Protein AF-A0A3S2A955-F1 (afdb_monomer)

Foldseek 3Di:
DAPDPDADQPDDPDDDPSCVVRDDDDDDPVVVVVVVVVVVD

Structure (mmCIF, N/CA/C/O backbone):
data_AF-A0A3S2A955-F1
#
_entry.id   AF-A0A3S2A955-F1
#
loop_
_atom_site.group_PDB
_atom_site.id
_atom_site.type_symbol
_atom_site.label_atom_id
_atom_site.label_alt_id
_atom_site.label_comp_id
_atom_site.label_asym_id
_atom_site.label_entity_id
_atom_site.label_seq_id
_atom_site.pdbx_PDB_ins_code
_atom_site.Cartn_x
_atom_site.Cartn_y
_atom_site.Cartn_z
_atom_site.occupancy
_atom_site.B_iso_or_equiv
_atom_site.auth_seq_id
_atom_site.auth_comp_id
_atom_site.auth_asym_id
_atom_site.auth_atom_id
_atom_site.pdbx_PDB_model_num
ATOM 1 N N . PRO A 1 1 ? 3.137 -2.851 -4.851 1.00 88.31 1 PRO A N 1
ATOM 2 C CA . PRO A 1 1 ? 4.391 -2.592 -5.608 1.00 88.31 1 PRO A CA 1
ATOM 3 C C . PRO A 1 1 ? 4.056 -1.831 -6.898 1.00 88.31 1 PRO A C 1
ATOM 5 O O . PRO A 1 1 ? 2.893 -1.869 -7.294 1.00 88.31 1 PRO A O 1
ATOM 8 N N . SER A 1 2 ? 5.021 -1.145 -7.524 1.00 92.81 2 SER A N 1
ATOM 9 C CA . SER A 1 2 ? 4.808 -0.516 -8.838 1.00 92.81 2 SER A CA 1
ATOM 10 C C . SER A 1 2 ? 4.419 -1.558 -9.893 1.00 92.81 2 SER A C 1
ATOM 12 O O . SER A 1 2 ? 4.947 -2.671 -9.879 1.00 92.81 2 SER A O 1
ATOM 14 N N . ALA A 1 3 ? 3.509 -1.184 -10.796 1.00 96.56 3 ALA A N 1
ATOM 15 C CA . ALA A 1 3 ? 3.047 -2.016 -11.909 1.00 96.56 3 ALA A CA 1
ATOM 16 C C . ALA A 1 3 ? 3.977 -1.960 -13.137 1.00 96.56 3 ALA A C 1
ATOM 18 O O . ALA A 1 3 ? 3.627 -2.472 -14.191 1.00 96.56 3 ALA A O 1
ATOM 19 N N . MET A 1 4 ? 5.137 -1.305 -13.033 1.00 96.44 4 MET A N 1
ATOM 20 C CA . MET A 1 4 ? 6.096 -1.260 -14.134 1.00 96.44 4 MET A CA 1
ATOM 21 C C . MET A 1 4 ? 6.744 -2.629 -14.367 1.00 96.44 4 MET A C 1
ATOM 23 O O . MET A 1 4 ? 7.428 -3.153 -13.483 1.00 96.44 4 MET A O 1
ATOM 27 N N . ASP A 1 5 ? 6.570 -3.149 -15.582 1.00 96.19 5 ASP A N 1
ATOM 28 C CA . ASP A 1 5 ? 7.114 -4.441 -16.013 1.00 96.19 5 ASP A CA 1
ATOM 29 C C . ASP A 1 5 ? 8.633 -4.402 -16.237 1.00 96.19 5 ASP A C 1
ATOM 31 O O . ASP A 1 5 ? 9.334 -5.380 -15.977 1.00 96.19 5 ASP A O 1
ATOM 35 N N . TYR A 1 6 ? 9.165 -3.259 -16.680 1.00 94.94 6 TYR A N 1
ATOM 36 C CA . TYR A 1 6 ? 10.603 -3.025 -16.806 1.00 94.94 6 TYR A CA 1
ATOM 37 C C . TYR A 1 6 ? 11.100 -2.058 -15.731 1.00 94.94 6 TYR A C 1
ATOM 39 O O . TYR A 1 6 ? 10.464 -1.043 -15.444 1.00 94.94 6 TYR A O 1
AT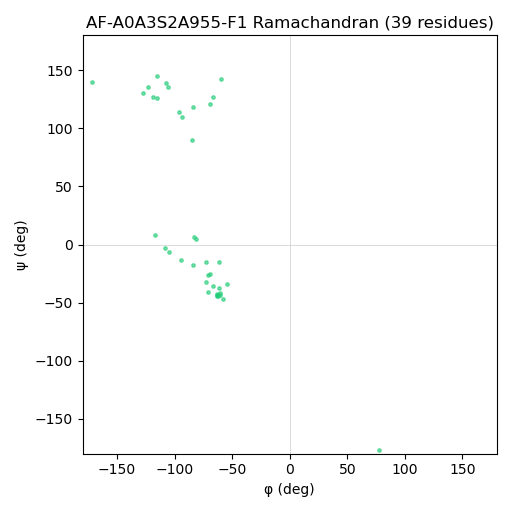OM 47 N N . ARG A 1 7 ? 12.275 -2.360 -15.166 1.00 94.38 7 ARG A N 1
ATOM 48 C CA . ARG A 1 7 ? 12.939 -1.536 -14.152 1.00 94.38 7 ARG A CA 1
ATOM 49 C C . ARG A 1 7 ? 1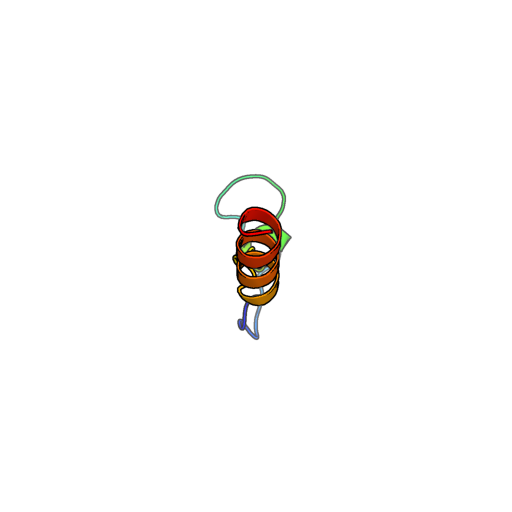4.369 -1.234 -14.570 1.00 94.38 7 ARG A C 1
ATOM 51 O O . ARG A 1 7 ? 15.124 -2.148 -14.888 1.00 94.38 7 ARG A O 1
ATOM 58 N N . ASN A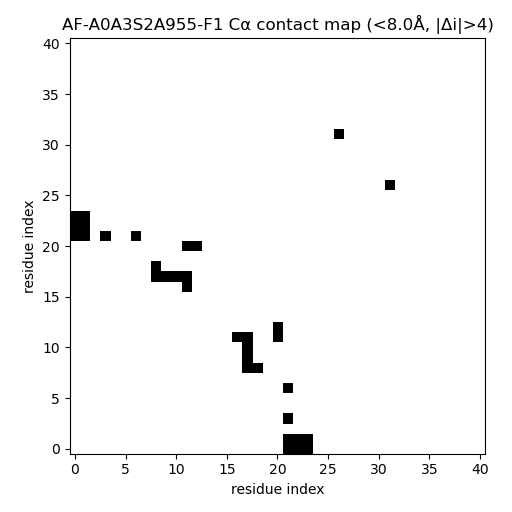 1 8 ? 14.752 0.037 -14.510 1.00 94.06 8 ASN A N 1
ATOM 59 C CA . ASN A 1 8 ? 16.147 0.448 -14.607 1.00 94.06 8 ASN A CA 1
ATOM 60 C C . ASN A 1 8 ? 16.747 0.562 -13.194 1.00 94.06 8 ASN A C 1
ATOM 62 O O . ASN A 1 8 ? 16.388 1.497 -12.476 1.00 94.06 8 ASN A O 1
ATOM 66 N N . PRO A 1 9 ? 17.657 -0.344 -12.790 1.00 93.00 9 PRO A N 1
ATOM 67 C CA . PRO A 1 9 ? 18.231 -0.343 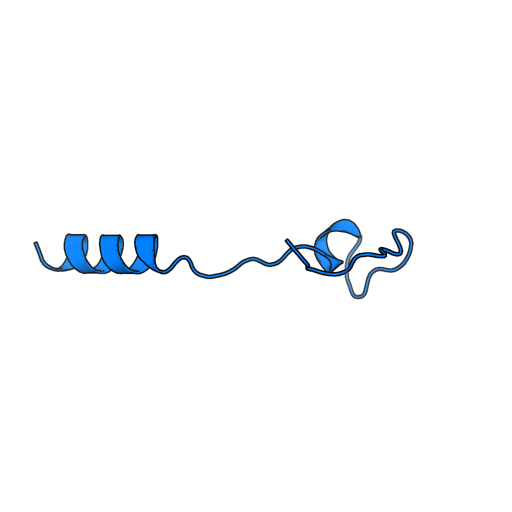-11.450 1.00 93.00 9 PRO A CA 1
ATOM 68 C C . PRO A 1 9 ? 19.383 0.657 -11.283 1.00 93.00 9 PRO A C 1
ATOM 70 O O . PRO A 1 9 ? 20.009 0.651 -10.235 1.00 93.00 9 PRO A O 1
ATOM 73 N N . HIS A 1 10 ? 19.705 1.478 -12.290 1.00 94.50 10 HIS A N 1
ATOM 74 C CA . HIS A 1 10 ? 20.852 2.399 -12.264 1.00 94.50 10 HIS A CA 1
ATOM 75 C C . HIS A 1 10 ? 20.461 3.876 -12.132 1.00 94.50 10 HIS A C 1
ATOM 77 O O . HIS A 1 10 ? 21.335 4.739 -12.090 1.00 94.50 10 HIS A O 1
ATOM 83 N N . VAL A 1 11 ? 19.163 4.186 -12.109 1.00 93.06 11 VAL A N 1
ATOM 84 C CA . VAL A 1 11 ? 18.654 5.561 -12.044 1.00 93.06 11 VAL A CA 1
ATOM 85 C C . VAL A 1 11 ? 17.836 5.729 -10.774 1.00 93.06 11 VAL A C 1
ATOM 87 O O . VAL A 1 11 ? 16.908 4.965 -10.527 1.00 93.06 11 VAL A O 1
ATOM 90 N N . GLY A 1 12 ? 18.181 6.747 -9.989 1.00 93.12 12 GLY A N 1
ATOM 91 C CA . GLY A 1 12 ? 17.416 7.200 -8.833 1.00 93.12 12 GLY A CA 1
ATOM 92 C C . GLY A 1 12 ? 17.066 8.669 -9.008 1.00 93.12 12 GLY A C 1
ATOM 93 O O . GLY A 1 12 ? 17.921 9.462 -9.404 1.00 93.12 12 GLY A O 1
ATOM 94 N N . MET A 1 13 ? 15.821 9.036 -8.715 1.00 94.25 13 MET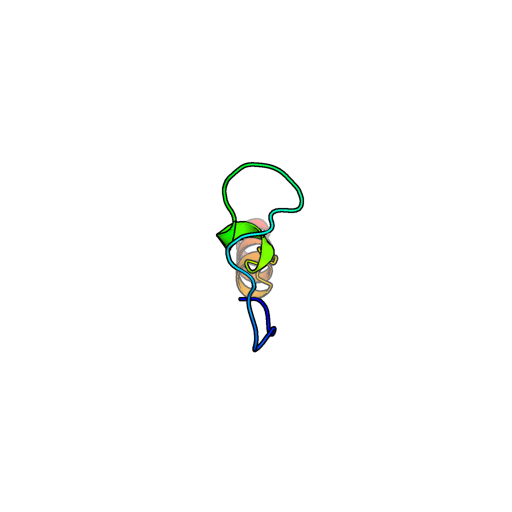 A N 1
ATOM 95 C CA . MET A 1 13 ? 15.360 10.421 -8.831 1.00 94.25 13 MET A CA 1
ATOM 96 C C . MET A 1 13 ? 15.712 11.239 -7.582 1.00 94.25 13 MET A C 1
ATOM 98 O O . MET A 1 13 ? 15.760 12.466 -7.636 1.00 94.25 13 MET A O 1
ATOM 102 N N . GLY A 1 14 ? 16.021 10.575 -6.462 1.00 90.88 14 GLY A N 1
ATOM 103 C CA . GLY A 1 14 ? 16.634 11.209 -5.296 1.00 90.88 14 GLY A CA 1
ATOM 104 C C . GLY A 1 14 ? 17.071 10.216 -4.217 1.00 90.88 14 GLY A C 1
ATOM 105 O O . GLY A 1 14 ? 16.334 9.293 -3.885 1.00 90.88 14 GLY A O 1
ATOM 106 N N . GLY A 1 15 ? 18.233 10.435 -3.598 1.00 90.06 15 GLY A N 1
ATOM 107 C CA . GLY A 1 15 ? 18.824 9.489 -2.638 1.00 90.06 15 GLY A CA 1
ATOM 108 C C . GLY A 1 15 ? 19.500 8.285 -3.314 1.00 90.06 15 GLY A C 1
ATOM 109 O O . GLY A 1 15 ? 19.602 8.235 -4.536 1.00 90.06 15 GLY A O 1
ATOM 110 N N . SER A 1 16 ? 20.003 7.337 -2.515 1.00 93.62 16 SER A N 1
ATOM 111 C CA . SER A 1 16 ? 20.788 6.177 -2.988 1.00 93.62 16 SER A CA 1
ATOM 112 C C . SER A 1 16 ? 20.031 4.841 -2.986 1.00 93.62 16 SER A C 1
ATOM 114 O O . SER A 1 16 ? 20.552 3.841 -3.474 1.00 93.62 16 SER A O 1
ATOM 116 N N . ASP A 1 17 ? 18.810 4.805 -2.450 1.00 94.06 17 ASP A N 1
ATOM 117 C CA . ASP A 1 17 ? 17.947 3.619 -2.456 1.00 94.06 17 ASP A CA 1
ATOM 118 C C . ASP A 1 17 ? 17.170 3.540 -3.781 1.00 94.06 17 ASP A C 1
ATOM 120 O O . ASP A 1 17 ? 16.084 4.105 -3.914 1.00 94.06 17 ASP A O 1
ATOM 124 N N . LEU A 1 18 ? 17.755 2.863 -4.774 1.00 93.69 18 LEU A N 1
ATOM 125 C CA . LEU A 1 18 ? 17.224 2.787 -6.144 1.00 93.69 18 LEU A CA 1
ATOM 126 C C . LEU A 1 18 ? 15.952 1.935 -6.255 1.00 93.69 18 LEU A C 1
ATOM 128 O O . LEU A 1 18 ? 15.117 2.176 -7.125 1.00 93.69 18 LEU A O 1
ATOM 132 N N . ASP A 1 19 ? 15.753 0.972 -5.352 1.00 91.44 19 ASP A N 1
ATOM 133 C CA . ASP A 1 19 ? 14.522 0.174 -5.331 1.00 91.44 19 ASP A CA 1
ATOM 134 C C . ASP A 1 19 ? 13.306 1.014 -4.904 1.00 91.44 19 ASP A C 1
ATOM 136 O O . ASP A 1 19 ? 12.173 0.731 -5.306 1.00 91.44 19 ASP A O 1
ATOM 140 N N . ARG A 1 20 ? 13.527 2.096 -4.140 1.00 94.31 20 ARG A N 1
ATOM 141 C CA . ARG A 1 20 ? 12.460 3.007 -3.703 1.00 94.31 20 ARG A CA 1
ATOM 142 C C . ARG A 1 20 ? 11.627 3.545 -4.867 1.00 94.31 20 ARG A C 1
ATOM 144 O O . ARG A 1 20 ? 10.424 3.707 -4.699 1.00 94.31 20 ARG A O 1
ATOM 151 N N . GLU A 1 21 ? 12.226 3.762 -6.037 1.00 95.56 21 GLU A N 1
ATOM 152 C CA . GLU A 1 21 ? 11.534 4.279 -7.230 1.00 95.56 21 GLU A CA 1
ATOM 153 C C . GLU A 1 21 ? 10.395 3.359 -7.723 1.00 95.56 21 GLU A C 1
ATOM 155 O O . GLU A 1 21 ? 9.530 3.778 -8.490 1.00 95.56 21 GLU A O 1
ATOM 160 N N . TYR A 1 22 ? 10.351 2.104 -7.260 1.00 95.00 22 TYR A N 1
ATOM 161 C CA . TYR A 1 22 ? 9.342 1.111 -7.639 1.00 95.00 22 TYR A CA 1
ATOM 162 C C . TYR A 1 22 ? 8.474 0.644 -6.458 1.00 95.00 22 TYR A C 1
ATOM 164 O O . TYR A 1 22 ? 7.673 -0.294 -6.599 1.00 95.00 22 TYR A O 1
ATOM 172 N N . ARG A 1 23 ? 8.594 1.290 -5.292 1.00 95.25 23 ARG A N 1
ATOM 173 C CA . ARG A 1 23 ? 7.777 1.020 -4.103 1.00 95.25 23 ARG A CA 1
ATOM 174 C C . ARG A 1 23 ? 6.740 2.117 -3.890 1.00 95.25 23 ARG A C 1
ATOM 176 O O . ARG A 1 23 ? 7.051 3.298 -3.904 1.00 95.25 23 ARG A O 1
ATOM 183 N N . ASN A 1 24 ? 5.515 1.687 -3.592 1.00 94.56 24 ASN A N 1
ATOM 184 C CA . ASN A 1 24 ? 4.421 2.571 -3.206 1.00 94.56 24 ASN A CA 1
ATOM 185 C C . ASN A 1 24 ? 4.029 2.264 -1.766 1.00 94.56 24 ASN A C 1
ATOM 187 O O . ASN A 1 24 ? 3.692 1.121 -1.452 1.00 94.56 24 ASN A O 1
ATOM 191 N N . THR A 1 25 ? 4.022 3.291 -0.925 1.00 94.56 25 THR A N 1
ATOM 192 C CA . THR A 1 25 ? 3.389 3.244 0.392 1.00 94.56 25 THR A CA 1
ATOM 193 C C . THR A 1 25 ? 2.002 3.845 0.246 1.00 94.56 25 THR A C 1
ATOM 195 O O . THR A 1 25 ? 1.871 5.024 -0.073 1.00 94.56 25 THR A O 1
ATOM 198 N N . LEU A 1 26 ? 0.972 3.024 0.435 1.00 96.25 26 LEU A N 1
ATOM 199 C CA . LEU A 1 26 ? -0.423 3.437 0.326 1.00 96.25 26 LEU A CA 1
ATOM 200 C C . LEU A 1 26 ? -1.103 3.307 1.684 1.00 96.25 26 LEU A C 1
ATOM 202 O O . LEU A 1 26 ? -0.811 2.386 2.446 1.00 96.25 26 LEU A O 1
ATOM 206 N N . THR A 1 27 ? -2.024 4.220 1.972 1.00 97.81 27 THR A N 1
ATOM 207 C CA . THR A 1 27 ? -2.890 4.109 3.144 1.00 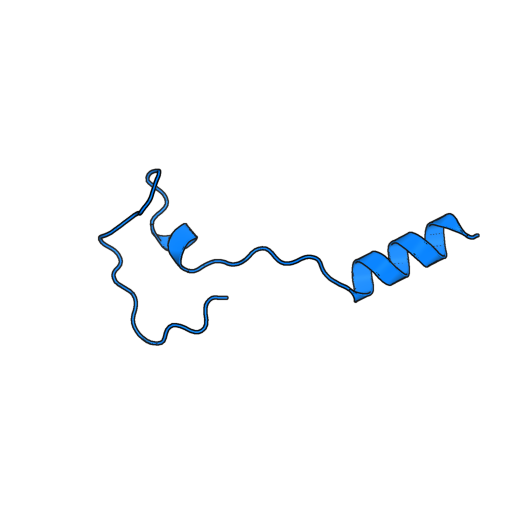97.81 27 THR A CA 1
ATOM 208 C C . THR A 1 27 ? -3.824 2.910 2.986 1.00 97.81 27 THR A C 1
ATOM 210 O O . THR A 1 27 ? -4.534 2.800 1.987 1.00 97.81 27 THR A O 1
ATOM 213 N N . ASP A 1 28 ? -3.834 2.023 3.979 1.00 98.19 28 ASP A N 1
ATOM 214 C CA . ASP A 1 28 ? -4.680 0.830 3.993 1.00 98.19 28 ASP A CA 1
ATOM 215 C C . ASP A 1 28 ? -6.083 1.168 4.514 1.00 98.19 28 ASP A C 1
ATOM 217 O O . ASP A 1 28 ? -6.266 1.583 5.660 1.00 98.19 28 ASP A O 1
ATOM 221 N N . THR A 1 29 ? -7.090 0.965 3.669 1.00 98.56 29 THR A N 1
ATOM 222 C CA . THR A 1 29 ? -8.483 1.294 3.978 1.00 98.56 29 THR A CA 1
ATOM 223 C C . THR A 1 29 ? -9.074 0.441 5.096 1.00 98.56 29 THR A C 1
ATOM 225 O O . THR A 1 29 ? -9.880 0.943 5.878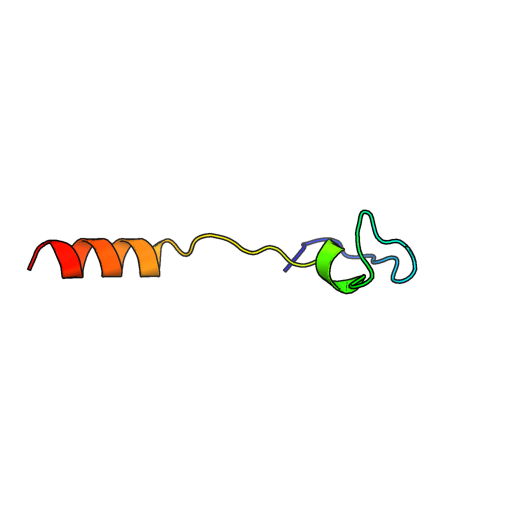 1.00 98.56 29 THR A O 1
ATOM 228 N N . ALA A 1 30 ? -8.697 -0.836 5.187 1.00 98.50 30 ALA A N 1
ATOM 229 C CA . ALA A 1 30 ? -9.192 -1.732 6.225 1.00 98.50 30 ALA A CA 1
ATOM 230 C C . ALA A 1 30 ? -8.603 -1.351 7.585 1.00 98.50 30 ALA A C 1
ATOM 232 O O . ALA A 1 30 ? -9.333 -1.297 8.575 1.00 98.50 30 ALA A O 1
ATOM 233 N N . LEU A 1 31 ? -7.312 -1.003 7.622 1.00 98.56 31 LEU A N 1
ATOM 234 C CA . LEU A 1 31 ? -6.689 -0.482 8.837 1.00 98.56 31 LEU A CA 1
ATOM 235 C C . LEU A 1 31 ? -7.319 0.845 9.266 1.00 98.56 31 LEU A C 1
ATOM 237 O O . LEU A 1 31 ? -7.639 0.992 10.442 1.00 98.56 31 LEU A O 1
ATOM 241 N N . VAL A 1 32 ? -7.593 1.769 8.336 1.00 98.62 32 VAL A N 1
ATOM 242 C CA . VAL A 1 32 ? -8.323 3.009 8.660 1.00 98.62 32 VAL A CA 1
ATOM 243 C C . VAL A 1 32 ? -9.700 2.705 9.254 1.00 98.62 32 VAL A C 1
ATOM 245 O O . VAL A 1 32 ? -10.059 3.270 10.287 1.00 98.62 32 VAL A O 1
ATOM 248 N N . ALA A 1 33 ? -10.468 1.799 8.645 1.00 98.56 33 ALA A N 1
ATOM 249 C CA . ALA A 1 33 ? -11.784 1.422 9.153 1.00 98.56 33 ALA A CA 1
ATOM 250 C C . ALA A 1 33 ? -11.703 0.820 10.567 1.00 98.56 33 ALA A C 1
ATOM 252 O O . ALA A 1 33 ? -12.501 1.183 11.434 1.00 98.56 33 ALA A O 1
ATOM 253 N N . ALA A 1 34 ? -10.711 -0.037 10.823 1.00 98.56 34 ALA A N 1
ATOM 254 C CA . ALA A 1 34 ? -10.461 -0.607 12.143 1.00 98.56 34 ALA A CA 1
ATOM 255 C C . ALA A 1 34 ? -10.093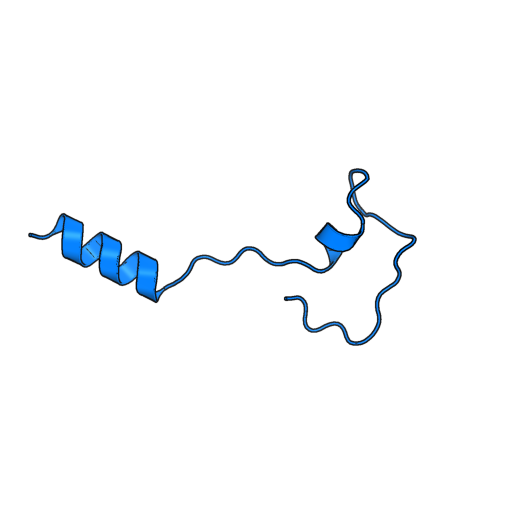 0.470 13.174 1.00 98.56 34 ALA A C 1
ATOM 257 O O . ALA A 1 34 ? -10.635 0.469 14.279 1.00 98.56 34 ALA A O 1
ATOM 258 N N . THR A 1 35 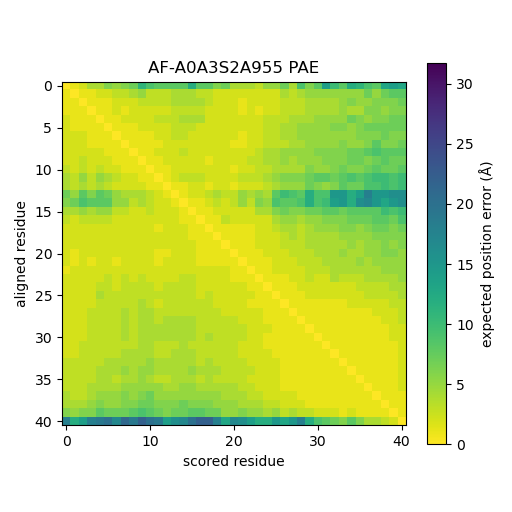? -9.236 1.429 12.808 1.00 98.50 35 THR A N 1
ATOM 259 C CA . THR A 1 35 ? -8.897 2.569 13.672 1.00 98.50 35 THR A CA 1
ATOM 260 C C . THR A 1 35 ? -10.133 3.403 14.013 1.00 98.50 35 THR A C 1
ATOM 262 O O . THR A 1 35 ? -10.331 3.751 15.174 1.00 98.50 35 THR A O 1
ATOM 265 N N . ILE A 1 36 ? -11.002 3.683 13.035 1.00 98.50 36 ILE A N 1
ATOM 266 C CA . ILE A 1 36 ? -12.255 4.421 13.262 1.00 98.50 36 ILE A CA 1
ATOM 267 C C . ILE A 1 36 ? -13.181 3.656 14.211 1.00 98.50 36 ILE A C 1
ATOM 269 O O . ILE A 1 36 ? -13.775 4.264 15.098 1.00 98.50 36 ILE A O 1
ATOM 273 N N . ALA A 1 37 ? -13.329 2.343 14.029 1.00 98.50 37 ALA A N 1
ATOM 274 C CA . ALA A 1 37 ? -14.171 1.523 14.894 1.00 98.50 37 ALA A CA 1
ATOM 275 C C . ALA A 1 37 ? -13.651 1.511 16.339 1.00 98.50 37 ALA A C 1
ATOM 277 O O . ALA A 1 37 ? -14.431 1.717 17.264 1.00 98.50 37 ALA A O 1
ATOM 278 N N . ALA A 1 38 ? -12.336 1.350 16.520 1.00 98.25 38 ALA A N 1
ATOM 279 C CA . ALA A 1 38 ? -11.698 1.380 17.833 1.00 98.25 38 ALA A CA 1
ATOM 280 C C . ALA A 1 38 ? -11.887 2.728 18.544 1.00 98.25 38 ALA A C 1
ATOM 282 O O . ALA A 1 38 ? -12.107 2.756 19.746 1.00 98.25 38 ALA A O 1
ATOM 283 N N . ALA A 1 39 ? -11.847 3.839 17.806 1.00 97.94 39 ALA A N 1
ATOM 284 C CA . ALA A 1 39 ? -12.040 5.175 18.368 1.00 97.94 39 ALA A CA 1
ATOM 285 C C . ALA A 1 39 ? -13.497 5.492 18.766 1.00 97.94 39 ALA A C 1
ATOM 287 O O . ALA A 1 39 ? -13.729 6.486 19.450 1.00 97.94 39 ALA A O 1
ATOM 288 N N . LYS A 1 40 ? -14.481 4.706 18.304 1.00 96.56 40 LYS A N 1
ATOM 289 C CA . LYS A 1 40 ? -15.914 4.902 18.597 1.00 96.56 40 LYS A CA 1
ATOM 290 C C . LYS A 1 40 ? -16.431 4.077 19.784 1.00 96.56 40 LYS A C 1
ATOM 292 O O . LYS A 1 40 ? -17.567 4.318 20.191 1.00 96.56 40 LYS A O 1
ATOM 297 N N . ALA A 1 41 ? -15.668 3.088 20.250 1.00 74.38 41 ALA A N 1
ATOM 298 C CA . ALA A 1 41 ? -16.012 2.229 21.386 1.00 74.38 41 ALA A CA 1
ATOM 299 C C . ALA A 1 41 ? -15.759 2.943 22.721 1.00 74.38 41 ALA A C 1
ATOM 301 O O . ALA A 1 41 ? -16.552 2.699 23.657 1.00 74.38 41 ALA A O 1
#

Radius of gyration: 16.45 Å; Cα contacts (8 Å, |Δi|>4): 17; chains: 1; bounding box: 37×16×38 Å

Mean predicted aligned error: 3.54 Å

Solvent-accessible surface area (backbone atoms only — not comparable to full-atom values): 2867 Å² total; per-residue (Å²): 109,56,88,67,90,74,82,69,82,87,60,57,96,68,78,87,63,39,69,55,84,48,57,67,91,72,90,56,66,67,59,50,51,51,53,54,54,64,76,71,110

Secondary structure (DSSP, 8-state):
----SS--TT--SSSS-GGGGG------HHHHHHHHHHHH-

Sequence (41 aa):
PSAMDYRNPHVGMGGSDLDREYRNTLTDTALVAATIAAAKA

pLDDT: mean 94.9, std 4.15, range [74.38, 98.62]